Protein AF-A0A2E5WV23-F1 (afdb_monomer_lite)

Secondary structure (DSSP, 8-state):
-HHHHHHHHHHHHHHHGGG--EEEEEE--SEEEEEETTEEEEEEPPHHHHHHT-EEEEEETTEEEEGGGTSEEEEEEEETTEEEEEETTSSEEEEEETTEEEEEEEETTEEEEEEEEEEEE-GGG--

Foldseek 3Di:
DVVVVVVVVVVVVVVVVLFDWAWAWKWQFQKKWKDFPVDIDIDGDDSVRSVLQIFTWTAHNNFIFRVSVPGATWDWDDDPQWIKTARPVRQWIWIDHPQKIWTWGDDPRMIMITIGGIPDHDPVSND

Radius of gyration: 18.73 Å; chains: 1; bounding box: 30×42×68 Å

Structure (mmCIF, N/CA/C/O backbone):
data_AF-A0A2E5WV23-F1
#
_entry.id   AF-A0A2E5WV23-F1
#
loop_
_atom_site.group_PDB
_atom_site.id
_atom_site.type_symbol
_atom_site.label_atom_id
_atom_site.label_alt_id
_atom_site.label_comp_id
_atom_site.label_asym_id
_atom_site.label_entity_id
_atom_site.label_seq_id
_atom_site.pdbx_PDB_ins_code
_atom_site.Cartn_x
_atom_site.Cartn_y
_atom_site.Cartn_z
_atom_site.occupancy
_atom_site.B_iso_or_equiv
_atom_site.auth_seq_id
_atom_site.auth_comp_id
_atom_site.auth_asym_id
_atom_site.auth_atom_id
_atom_site.pdbx_PDB_model_num
ATOM 1 N N . MET A 1 1 ? -12.163 27.366 43.818 1.00 61.84 1 MET A N 1
ATOM 2 C CA . MET A 1 1 ? -11.119 27.665 42.804 1.00 61.84 1 MET A CA 1
ATOM 3 C C . MET A 1 1 ? -10.086 26.551 42.648 1.00 61.84 1 MET A C 1
ATOM 5 O O . MET A 1 1 ? -9.910 26.106 41.526 1.00 61.84 1 MET A O 1
ATOM 9 N N . LYS A 1 2 ? -9.427 26.060 43.714 1.00 57.44 2 LYS A N 1
ATOM 10 C CA . LYS A 1 2 ? -8.445 24.955 43.600 1.00 57.44 2 LYS A CA 1
ATOM 11 C C . LYS A 1 2 ? -9.054 23.637 43.084 1.00 57.44 2 LYS A C 1
ATOM 13 O O . LYS A 1 2 ? -8.454 22.980 42.244 1.00 57.44 2 LYS A O 1
ATOM 18 N N . GLU A 1 3 ? -10.268 23.303 43.515 1.00 57.47 3 GLU A N 1
ATOM 19 C CA . GLU A 1 3 ? -10.972 22.072 43.106 1.00 57.47 3 GLU A CA 1
ATOM 20 C C . GLU A 1 3 ? -11.429 22.104 41.638 1.00 57.47 3 GLU A C 1
ATOM 22 O O . GLU A 1 3 ? -11.349 21.104 40.929 1.00 57.47 3 GLU A O 1
ATOM 27 N N . THR A 1 4 ? -11.818 23.280 41.140 1.00 61.72 4 THR A N 1
ATOM 28 C CA . THR A 1 4 ? -12.207 23.490 39.738 1.00 61.72 4 THR A CA 1
ATOM 29 C C . THR A 1 4 ? -11.016 23.327 38.787 1.00 61.72 4 THR A C 1
ATOM 31 O O . THR A 1 4 ? -11.167 22.779 37.700 1.00 61.72 4 THR A O 1
ATOM 34 N N . ILE A 1 5 ? -9.817 23.750 39.205 1.00 63.97 5 ILE A N 1
ATOM 35 C CA . ILE A 1 5 ? -8.583 23.615 38.414 1.00 63.97 5 ILE A CA 1
ATOM 36 C C . ILE A 1 5 ? -8.159 22.143 38.306 1.00 63.97 5 ILE A C 1
ATOM 38 O O . ILE A 1 5 ? -7.753 21.702 37.231 1.00 63.97 5 ILE A O 1
ATOM 42 N N . LEU A 1 6 ? -8.306 21.365 39.384 1.00 61.31 6 LEU A N 1
ATOM 43 C CA . LEU A 1 6 ? -7.960 19.941 39.389 1.00 61.31 6 LEU A CA 1
ATOM 44 C C . LEU A 1 6 ? -8.868 19.132 38.446 1.00 61.31 6 LEU A C 1
ATOM 46 O O . LEU A 1 6 ? -8.380 18.294 37.690 1.00 61.31 6 LEU A O 1
ATOM 50 N N . LEU A 1 7 ? -10.173 19.429 38.428 1.00 65.88 7 LEU A N 1
ATOM 51 C CA . LEU A 1 7 ? -11.140 18.747 37.560 1.00 65.88 7 LEU A CA 1
ATOM 52 C C . LEU A 1 7 ? -10.869 19.012 36.067 1.00 65.88 7 LEU A C 1
ATOM 54 O O . LEU A 1 7 ? -10.900 18.086 35.258 1.00 65.88 7 LEU A O 1
ATOM 58 N N . VAL A 1 8 ? -10.539 20.255 35.701 1.00 71.50 8 VAL A N 1
ATOM 59 C CA . VAL A 1 8 ? -10.181 20.622 34.317 1.00 71.50 8 VAL A CA 1
ATOM 60 C C . VAL A 1 8 ? -8.917 19.887 33.859 1.00 71.50 8 VAL A C 1
ATOM 62 O O . VAL A 1 8 ? -8.856 19.416 32.723 1.00 71.50 8 VAL A O 1
ATOM 65 N N . PHE A 1 9 ? -7.933 19.722 34.746 1.00 66.50 9 PHE A N 1
ATOM 66 C CA . PHE A 1 9 ? -6.691 19.018 34.426 1.00 66.50 9 PHE A CA 1
ATOM 67 C C . PHE A 1 9 ? -6.915 17.516 34.175 1.00 66.50 9 PHE A C 1
ATOM 69 O O . PHE A 1 9 ? -6.351 16.949 33.239 1.00 66.50 9 PHE A O 1
ATOM 76 N N . VAL A 1 10 ? -7.794 16.877 34.954 1.00 68.62 10 VAL A N 1
ATOM 77 C CA . VAL A 1 10 ? -8.141 15.453 34.790 1.00 68.62 10 VAL A CA 1
ATOM 78 C C . VAL A 1 10 ? -8.920 15.207 33.492 1.00 68.62 10 VAL A C 1
ATOM 80 O O . VAL A 1 10 ? -8.632 14.248 32.777 1.00 68.62 10 VAL A O 1
ATOM 83 N N . VAL A 1 11 ? -9.846 16.100 33.123 1.00 67.75 11 VAL A N 1
ATOM 84 C CA . VAL A 1 11 ? -10.583 16.005 31.849 1.00 67.75 11 VAL A CA 1
ATOM 85 C C . VAL A 1 11 ? -9.659 16.237 30.645 1.00 67.75 11 VAL A C 1
ATOM 87 O O . VAL A 1 11 ? -9.787 15.547 29.632 1.00 67.75 11 VAL A O 1
ATOM 90 N N . ALA A 1 12 ? -8.688 17.150 30.743 1.00 62.56 12 ALA A N 1
ATOM 91 C CA . ALA A 1 12 ? -7.704 17.374 29.682 1.00 62.56 12 ALA A CA 1
ATOM 92 C C . ALA A 1 12 ? -6.799 16.147 29.451 1.00 62.56 12 ALA A C 1
ATOM 94 O O . ALA A 1 12 ? -6.551 15.768 28.305 1.00 62.56 12 ALA A O 1
ATOM 95 N N . LEU A 1 13 ? -6.365 15.476 30.525 1.00 62.75 13 LEU A N 1
ATOM 96 C CA . LEU A 1 13 ? -5.552 14.256 30.446 1.00 62.75 13 LEU A CA 1
ATOM 97 C C . LEU A 1 13 ? -6.340 13.052 29.908 1.00 62.75 13 LEU A C 1
ATOM 99 O O . LEU A 1 13 ? -5.801 12.275 29.119 1.00 62.75 13 LEU A O 1
ATOM 103 N N . ALA A 1 14 ? -7.623 12.924 30.259 1.00 60.78 14 ALA A N 1
ATOM 104 C CA . ALA A 1 14 ? -8.479 11.841 29.769 1.00 60.78 14 ALA A CA 1
ATOM 105 C C . ALA A 1 14 ? -8.743 11.906 28.250 1.00 60.78 14 ALA A C 1
ATOM 107 O O . ALA A 1 14 ? -8.970 10.874 27.624 1.00 60.78 14 ALA A O 1
ATOM 108 N N . ASN A 1 15 ? -8.668 13.094 27.636 1.00 59.91 15 ASN A N 1
ATOM 109 C CA . ASN A 1 15 ? -8.854 13.272 26.190 1.00 59.91 15 ASN A CA 1
ATOM 110 C C . ASN A 1 15 ? -7.569 13.068 25.365 1.00 59.91 15 ASN A C 1
ATOM 112 O O . ASN A 1 15 ? -7.643 12.819 24.159 1.00 59.91 15 ASN A O 1
ATOM 116 N N . ALA A 1 16 ? -6.387 13.157 25.983 1.00 59.59 16 ALA A N 1
ATOM 117 C CA . ALA A 1 16 ? -5.113 13.009 25.276 1.00 59.59 16 ALA A CA 1
ATOM 118 C C . ALA A 1 16 ? -4.836 11.555 24.844 1.00 59.59 16 ALA A C 1
ATOM 120 O O . ALA A 1 16 ? -4.180 11.321 23.830 1.00 59.59 16 ALA A O 1
ATOM 121 N N . SER A 1 17 ? -5.381 10.571 25.567 1.00 55.59 17 SER A N 1
ATOM 122 C CA . SER A 1 17 ? -5.170 9.143 25.289 1.00 55.59 17 SER A CA 1
ATOM 123 C C . SER A 1 17 ? -5.885 8.639 24.028 1.00 55.59 17 SER A C 1
ATOM 125 O O . SER A 1 17 ? -5.510 7.609 23.479 1.00 55.59 17 SER A O 1
ATOM 127 N N . GLN A 1 18 ? -6.872 9.371 23.505 1.00 54.84 18 GLN A N 1
ATOM 128 C CA . GLN A 1 18 ? -7.612 8.980 22.294 1.00 54.84 18 GLN A CA 1
ATOM 129 C C . GLN A 1 18 ? -6.948 9.439 20.981 1.00 54.84 18 GLN A C 1
ATOM 131 O O . GLN A 1 18 ? -7.537 9.319 19.903 1.00 54.84 18 GLN A O 1
ATOM 136 N N . LEU A 1 19 ? -5.736 9.998 21.048 1.00 63.06 19 LEU A N 1
ATOM 137 C CA . LEU A 1 19 ? -4.984 10.500 19.891 1.00 63.06 19 LEU A CA 1
ATOM 138 C C . LEU A 1 19 ? -3.882 9.555 19.398 1.00 63.06 19 LEU A C 1
ATOM 140 O O . LEU A 1 19 ? -3.201 9.886 18.428 1.00 63.06 19 LEU A O 1
ATOM 144 N N . PHE A 1 20 ? -3.711 8.381 20.009 1.00 76.19 20 PHE A N 1
ATOM 145 C CA . PHE A 1 20 ? -2.707 7.430 19.544 1.00 76.19 20 PHE A CA 1
ATOM 146 C C . PHE A 1 20 ? -3.122 6.817 18.205 1.00 76.19 20 PHE A C 1
ATOM 148 O O . PHE A 1 20 ? -4.137 6.131 18.095 1.00 76.19 20 PHE A O 1
ATOM 155 N N . ALA A 1 21 ? -2.325 7.092 17.173 1.00 85.12 21 ALA A N 1
ATOM 156 C CA . ALA A 1 21 ? -2.466 6.460 15.875 1.00 85.12 21 ALA A CA 1
ATOM 157 C C . ALA A 1 21 ? -1.991 5.010 15.968 1.00 85.12 21 ALA A C 1
ATOM 159 O O . ALA A 1 21 ? -0.807 4.751 16.184 1.00 85.12 21 ALA A O 1
ATOM 160 N N . GLU A 1 22 ? -2.911 4.067 15.796 1.00 93.00 22 GLU A N 1
ATOM 161 C CA . GLU A 1 22 ? -2.565 2.655 15.752 1.00 93.00 22 GLU A CA 1
ATOM 162 C C . GLU A 1 22 ? -2.144 2.276 14.332 1.00 93.00 22 GLU A C 1
ATOM 164 O O . GLU A 1 22 ? -2.911 2.469 13.392 1.00 93.00 22 GLU A O 1
ATOM 169 N N . GLU A 1 23 ? -0.957 1.695 14.156 1.00 95.31 23 GLU A N 1
ATOM 170 C CA . GLU A 1 23 ? -0.580 1.063 12.888 1.00 95.31 23 GLU A CA 1
ATOM 171 C C . GLU A 1 23 ? -1.361 -0.241 12.694 1.00 95.31 23 GLU A C 1
ATOM 173 O O . GLU A 1 23 ? -1.280 -1.163 13.508 1.00 95.31 23 GLU A O 1
ATOM 178 N N . VAL A 1 24 ? -2.132 -0.286 11.606 1.00 96.81 24 VAL A N 1
ATOM 179 C CA . VAL A 1 24 ? -3.004 -1.403 11.221 1.00 96.81 24 VAL A CA 1
ATOM 180 C C . VAL A 1 24 ? -2.321 -2.287 10.191 1.00 96.81 24 VAL A C 1
ATOM 182 O O . VAL A 1 24 ? -2.438 -3.505 10.266 1.00 96.81 24 VAL A O 1
ATOM 185 N N . LEU A 1 25 ? -1.606 -1.681 9.242 1.00 97.94 25 LEU A N 1
ATOM 186 C CA . LEU A 1 25 ? -0.825 -2.368 8.219 1.00 97.94 25 LEU A CA 1
ATOM 187 C C . LEU A 1 25 ? 0.512 -1.655 8.058 1.00 97.94 25 LEU A C 1
ATOM 189 O O . LEU A 1 25 ? 0.535 -0.438 7.875 1.00 97.94 25 LEU A O 1
ATOM 193 N N . VAL A 1 26 ? 1.598 -2.426 8.052 1.00 98.06 26 VAL A N 1
ATOM 194 C CA . VAL A 1 26 ? 2.924 -1.971 7.624 1.00 98.06 26 VAL A CA 1
ATOM 195 C C . VAL A 1 26 ? 3.491 -2.997 6.653 1.00 98.06 26 VAL A C 1
ATOM 197 O O . VAL A 1 26 ? 3.547 -4.192 6.952 1.00 98.06 26 VAL A O 1
ATOM 200 N N . CYS A 1 27 ? 3.913 -2.529 5.484 1.00 98.38 27 CYS A N 1
ATOM 201 C CA . CYS A 1 27 ? 4.607 -3.331 4.486 1.00 98.38 27 CYS A CA 1
ATOM 202 C C . CYS A 1 27 ? 5.705 -2.498 3.823 1.00 98.38 27 CYS A C 1
ATOM 204 O O . CYS A 1 27 ? 5.457 -1.383 3.363 1.00 98.38 27 CYS A O 1
ATOM 206 N N . PHE A 1 28 ? 6.902 -3.066 3.724 1.00 98.12 28 PHE A N 1
ATOM 207 C CA . PHE A 1 28 ? 8.017 -2.499 2.970 1.00 98.12 28 PHE A CA 1
ATOM 208 C C . PHE A 1 28 ? 8.125 -3.226 1.623 1.00 98.12 28 PHE A C 1
ATOM 210 O O . PHE A 1 28 ? 8.565 -4.378 1.594 1.00 98.12 28 PHE A O 1
ATOM 217 N N . PRO A 1 29 ? 7.678 -2.617 0.507 1.00 98.25 29 PRO A N 1
ATOM 218 C CA . PRO A 1 29 ? 7.658 -3.303 -0.776 1.00 98.25 29 PRO A CA 1
ATOM 219 C C . PRO A 1 29 ? 9.071 -3.601 -1.273 1.00 98.25 29 PRO A C 1
ATOM 221 O O . PRO A 1 29 ? 9.962 -2.761 -1.168 1.00 98.25 29 PRO A O 1
ATOM 224 N N . ASP A 1 30 ? 9.276 -4.779 -1.847 1.00 98.44 30 ASP A N 1
ATOM 225 C CA . ASP A 1 30 ? 10.538 -5.182 -2.478 1.00 98.44 30 ASP A CA 1
ATOM 226 C C . ASP A 1 30 ? 10.495 -5.042 -4.005 1.00 98.44 30 ASP A C 1
ATOM 228 O O . ASP A 1 30 ? 11.524 -5.130 -4.681 1.00 98.44 30 ASP A O 1
ATOM 232 N N . ARG A 1 31 ? 9.307 -4.780 -4.555 1.00 98.31 31 ARG A N 1
ATOM 233 C CA . ARG A 1 31 ? 9.070 -4.723 -5.990 1.00 98.31 31 ARG A CA 1
ATOM 234 C C . ARG A 1 31 ? 8.039 -3.670 -6.356 1.00 98.31 31 ARG A C 1
ATOM 236 O O . ARG A 1 31 ? 7.057 -3.459 -5.642 1.00 98.31 31 ARG A O 1
ATOM 243 N N . ARG A 1 32 ? 8.235 -3.060 -7.523 1.00 98.50 32 ARG A N 1
ATOM 244 C CA . ARG A 1 32 ? 7.305 -2.117 -8.142 1.00 98.50 32 ARG A CA 1
ATOM 245 C C . ARG A 1 32 ? 7.097 -2.443 -9.614 1.00 98.50 32 ARG A C 1
ATOM 247 O O . ARG A 1 32 ? 8.058 -2.691 -10.333 1.00 98.50 32 ARG A O 1
ATOM 254 N N . VAL A 1 33 ? 5.854 -2.367 -10.064 1.00 98.56 33 VAL A N 1
ATOM 255 C CA . VAL A 1 33 ? 5.461 -2.403 -11.474 1.00 98.56 33 VAL A CA 1
ATOM 256 C C . VAL A 1 33 ? 4.893 -1.039 -11.845 1.00 98.56 33 VAL A C 1
ATOM 258 O O . VAL A 1 33 ? 4.018 -0.519 -11.160 1.00 98.56 33 VAL A O 1
ATOM 261 N N . MET A 1 34 ? 5.406 -0.452 -12.917 1.00 98.06 34 MET A N 1
ATOM 262 C CA . MET A 1 34 ? 4.955 0.816 -13.482 1.00 98.06 34 MET A CA 1
ATOM 263 C C . MET A 1 34 ? 4.271 0.524 -14.807 1.00 98.06 34 MET A C 1
ATOM 265 O O . MET A 1 34 ? 4.918 0.010 -15.715 1.00 98.06 34 MET A O 1
ATOM 269 N N . ALA A 1 35 ? 2.987 0.840 -14.920 1.00 97.81 35 ALA A N 1
ATOM 270 C CA . ALA A 1 35 ? 2.206 0.653 -16.133 1.00 97.81 35 ALA A CA 1
ATOM 271 C C . ALA A 1 35 ? 1.748 2.007 -16.684 1.00 97.81 35 ALA A C 1
ATOM 273 O O . ALA A 1 35 ? 1.162 2.824 -15.977 1.00 97.81 35 ALA A O 1
ATOM 274 N N . SER A 1 36 ? 2.024 2.229 -17.961 1.00 96.50 36 SER A N 1
ATOM 275 C CA . SER A 1 36 ? 1.580 3.368 -18.765 1.00 96.50 36 SER A CA 1
ATOM 276 C C . SER A 1 36 ? 0.981 2.842 -20.071 1.00 96.50 36 SER A C 1
ATOM 278 O O . SER A 1 36 ? 1.099 1.650 -20.351 1.00 96.50 36 SER A O 1
ATOM 280 N N . ALA A 1 37 ? 0.400 3.715 -20.899 1.00 95.06 37 ALA A N 1
ATOM 281 C CA . ALA A 1 37 ? -0.247 3.317 -22.155 1.00 95.06 37 ALA A CA 1
ATOM 282 C C . ALA A 1 37 ? 0.633 2.439 -23.068 1.00 95.06 37 ALA A C 1
ATOM 284 O O . ALA A 1 37 ? 0.137 1.506 -23.687 1.00 95.06 37 ALA A O 1
ATOM 285 N N . ASN A 1 38 ? 1.943 2.705 -23.110 1.00 95.50 38 ASN A N 1
ATOM 286 C CA . ASN A 1 38 ? 2.854 2.079 -24.075 1.00 95.50 38 ASN A CA 1
ATOM 287 C 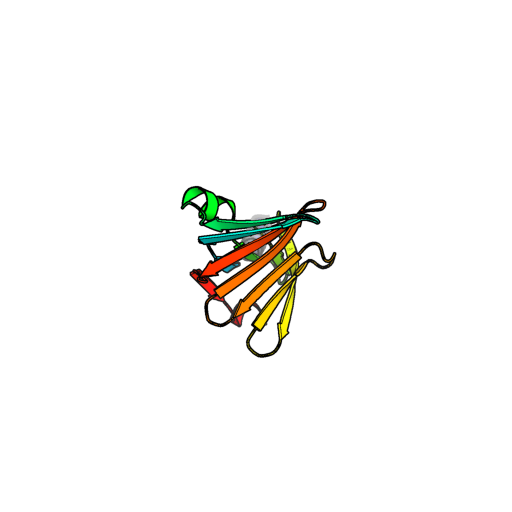C . ASN A 1 38 ? 3.945 1.223 -23.422 1.00 95.50 38 ASN A C 1
ATOM 289 O O . ASN A 1 38 ? 4.810 0.691 -24.116 1.00 95.50 38 ASN A O 1
ATOM 293 N N . LYS A 1 39 ? 3.983 1.149 -22.087 1.00 95.88 39 LYS A N 1
ATOM 294 C CA . LYS A 1 39 ? 5.104 0.525 -21.380 1.00 95.88 39 LYS A CA 1
ATOM 295 C C . LYS A 1 39 ? 4.695 -0.012 -20.022 1.00 95.88 39 LYS A C 1
ATOM 297 O O . LYS A 1 39 ? 4.081 0.706 -19.230 1.00 95.88 39 LYS A O 1
ATOM 302 N N . VAL A 1 40 ? 5.151 -1.228 -19.742 1.00 97.56 40 VAL A N 1
ATOM 303 C CA . VAL A 1 40 ? 5.157 -1.831 -18.410 1.00 97.56 40 VAL A CA 1
ATOM 304 C C . VAL A 1 40 ? 6.607 -2.077 -18.007 1.00 97.56 40 VAL A C 1
ATOM 306 O O . VAL A 1 40 ? 7.379 -2.640 -18.778 1.00 97.56 40 VAL A O 1
ATOM 309 N N . VAL A 1 41 ? 6.994 -1.615 -16.820 1.00 98.00 41 VAL A N 1
ATOM 310 C CA . VAL A 1 41 ? 8.342 -1.801 -16.268 1.00 98.00 41 VAL A CA 1
ATOM 311 C C . VAL A 1 41 ? 8.234 -2.373 -14.871 1.00 98.00 41 VAL A C 1
ATOM 313 O O . VAL A 1 41 ? 7.616 -1.770 -13.998 1.00 98.00 41 VAL A O 1
ATOM 316 N N . GLU A 1 42 ? 8.882 -3.507 -14.654 1.00 98.12 42 GLU A N 1
ATOM 317 C CA . GLU A 1 42 ? 9.072 -4.087 -13.333 1.00 98.12 42 GLU A CA 1
ATOM 318 C C . GLU A 1 42 ? 10.461 -3.725 -12.805 1.00 98.12 42 GLU A C 1
ATOM 320 O O . GLU A 1 42 ? 11.450 -3.760 -13.535 1.00 98.12 42 GLU A O 1
ATOM 325 N N . GLN A 1 43 ? 10.532 -3.353 -11.531 1.00 98.12 43 GLN A N 1
ATOM 326 C CA . GLN A 1 43 ? 11.763 -2.961 -10.863 1.00 98.12 43 GLN A CA 1
ATOM 327 C C . GLN A 1 43 ? 11.801 -3.572 -9.462 1.00 98.12 43 GLN A C 1
ATOM 329 O O . GLN A 1 43 ? 10.853 -3.433 -8.682 1.00 98.12 43 GLN A O 1
ATOM 334 N N . LYS A 1 44 ? 12.929 -4.201 -9.120 1.00 98.38 44 LYS A N 1
ATOM 335 C CA . LYS A 1 44 ? 13.260 -4.549 -7.737 1.00 98.38 44 LYS A CA 1
ATOM 336 C C . LYS A 1 44 ? 13.682 -3.285 -6.991 1.00 98.38 44 LYS A C 1
ATOM 338 O O . LYS A 1 44 ? 14.526 -2.539 -7.480 1.00 98.38 44 LYS A O 1
ATOM 343 N N . LEU A 1 45 ? 13.094 -3.051 -5.826 1.00 98.25 45 LEU A N 1
ATOM 344 C CA . LEU A 1 45 ? 13.384 -1.877 -5.016 1.00 98.25 45 LEU A CA 1
ATOM 345 C C . LEU A 1 45 ? 14.617 -2.119 -4.146 1.00 98.25 45 LEU A C 1
ATOM 347 O O . LEU A 1 45 ? 14.805 -3.193 -3.569 1.00 98.25 45 LEU A O 1
ATOM 351 N N . THR A 1 46 ? 15.451 -1.093 -4.031 1.00 98.38 46 THR A N 1
ATOM 352 C CA . THR A 1 46 ? 16.495 -1.025 -3.005 1.00 98.38 46 THR A CA 1
ATOM 353 C C . THR A 1 46 ? 15.878 -0.884 -1.610 1.00 98.38 46 THR A C 1
ATOM 355 O O . THR A 1 46 ? 14.701 -0.554 -1.460 1.00 98.38 46 THR A O 1
ATOM 358 N N . ALA A 1 47 ? 16.670 -1.089 -0.554 1.00 97.38 47 ALA A N 1
ATOM 359 C CA . ALA A 1 47 ? 16.193 -0.903 0.820 1.00 97.38 47 ALA A CA 1
ATOM 360 C C . ALA A 1 47 ? 15.723 0.540 1.096 1.00 97.38 47 ALA A C 1
ATOM 362 O O . ALA A 1 47 ? 14.761 0.750 1.835 1.00 97.38 47 ALA A O 1
ATOM 363 N N . GLU A 1 48 ? 16.378 1.536 0.496 1.00 97.94 48 GLU A N 1
ATOM 364 C CA . GLU A 1 48 ? 15.982 2.940 0.614 1.00 97.94 48 GLU A CA 1
ATOM 365 C C . GLU A 1 48 ? 14.659 3.210 -0.111 1.00 97.94 48 GLU A C 1
ATOM 367 O O . GLU A 1 48 ? 13.731 3.773 0.474 1.00 97.94 48 GLU A O 1
ATOM 372 N N . GLU A 1 49 ? 14.525 2.743 -1.356 1.00 98.00 49 GLU A N 1
ATOM 373 C CA . GLU A 1 49 ? 13.275 2.870 -2.107 1.00 98.00 49 GLU A CA 1
ATOM 374 C C . GLU A 1 49 ? 12.123 2.127 -1.424 1.00 98.00 49 GLU A C 1
ATOM 376 O O . GLU A 1 49 ? 11.006 2.639 -1.387 1.00 98.00 49 GLU A O 1
ATOM 381 N N . SER A 1 50 ? 12.390 0.954 -0.853 1.00 98.00 50 SER A N 1
ATOM 382 C CA . SER A 1 50 ? 11.422 0.168 -0.089 1.00 98.00 50 SER A CA 1
ATOM 383 C C . SER A 1 50 ? 10.875 0.961 1.100 1.00 98.00 50 SER A C 1
ATOM 385 O O . SER A 1 50 ? 9.662 1.092 1.259 1.00 98.00 50 SER A O 1
ATOM 387 N N . LYS A 1 51 ? 11.757 1.595 1.886 1.00 97.38 51 LYS A N 1
ATOM 388 C CA . LYS A 1 51 ? 11.361 2.474 2.999 1.00 97.38 51 LYS A CA 1
ATOM 389 C C . LYS A 1 51 ? 10.580 3.695 2.518 1.00 97.38 51 LYS A C 1
ATOM 391 O O . LYS A 1 51 ? 9.543 4.019 3.089 1.00 97.38 51 LYS A O 1
ATOM 396 N N . LYS A 1 52 ? 11.044 4.350 1.449 1.00 97.19 52 LYS A N 1
ATOM 397 C CA . LYS A 1 52 ? 10.387 5.533 0.868 1.00 97.19 52 LYS A CA 1
ATOM 398 C C . LYS A 1 52 ? 8.983 5.226 0.340 1.00 97.19 52 LYS A C 1
ATOM 400 O O . LYS A 1 52 ? 8.113 6.091 0.371 1.00 97.19 52 LYS A O 1
ATOM 405 N N . ASN A 1 53 ? 8.762 4.007 -0.146 1.00 97.62 53 ASN A N 1
ATOM 406 C CA . ASN A 1 53 ? 7.488 3.560 -0.699 1.00 97.62 53 ASN A CA 1
ATOM 407 C C . ASN A 1 53 ? 6.730 2.617 0.247 1.00 97.62 53 ASN A C 1
ATOM 409 O O . ASN A 1 53 ? 5.905 1.837 -0.217 1.00 97.62 53 ASN A O 1
ATOM 413 N N . ALA A 1 54 ? 6.990 2.678 1.557 1.00 98.00 54 ALA A N 1
ATOM 414 C CA . ALA A 1 54 ? 6.285 1.853 2.530 1.00 98.00 54 ALA A CA 1
ATOM 415 C C . ALA A 1 54 ? 4.759 2.015 2.412 1.00 98.00 54 ALA A C 1
ATOM 417 O O . ALA A 1 54 ? 4.241 3.112 2.196 1.00 98.00 54 ALA A O 1
ATOM 418 N N . ILE A 1 55 ? 4.031 0.919 2.591 1.00 98.12 55 ILE A N 1
ATOM 419 C CA . ILE A 1 55 ? 2.570 0.886 2.619 1.00 98.12 55 ILE A CA 1
ATOM 420 C C . ILE A 1 55 ? 2.170 0.891 4.090 1.00 98.12 55 ILE A C 1
ATOM 422 O O . ILE A 1 55 ? 2.391 -0.096 4.794 1.00 98.12 55 ILE A O 1
ATOM 426 N N . ILE A 1 56 ? 1.630 2.016 4.563 1.00 97.88 56 ILE A N 1
ATOM 427 C CA . ILE A 1 56 ? 1.296 2.201 5.977 1.00 97.88 56 ILE A CA 1
ATOM 428 C C . ILE A 1 56 ? -0.158 2.640 6.097 1.00 97.88 56 ILE A C 1
ATOM 430 O O . ILE A 1 56 ? -0.522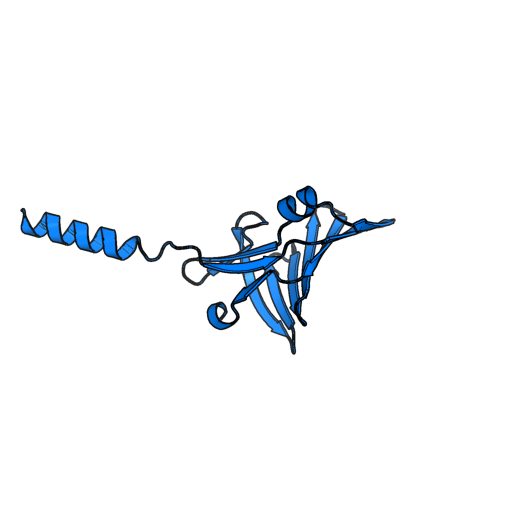 3.720 5.618 1.00 97.88 56 ILE A O 1
ATOM 434 N N . LEU A 1 57 ? -0.967 1.819 6.769 1.00 97.62 57 LEU A N 1
ATOM 435 C CA . LEU A 1 57 ? -2.323 2.169 7.184 1.00 97.62 57 LEU A CA 1
ATOM 436 C C . LEU A 1 57 ? -2.374 2.322 8.699 1.00 97.62 57 LEU A C 1
ATOM 438 O O . LEU A 1 57 ? -1.823 1.503 9.436 1.00 97.62 57 LEU A O 1
ATOM 442 N N . THR A 1 58 ? -3.083 3.345 9.157 1.00 96.38 58 THR A N 1
ATOM 443 C CA . THR A 1 58 ? -3.293 3.629 10.578 1.00 96.38 58 THR A CA 1
ATOM 444 C C . THR A 1 58 ? -4.770 3.801 10.894 1.00 96.38 58 THR A C 1
ATOM 446 O O . THR A 1 58 ? -5.493 4.354 10.070 1.00 96.38 58 THR A O 1
ATOM 449 N N . LYS A 1 59 ? -5.212 3.411 12.092 1.00 94.69 59 LYS A N 1
ATOM 450 C CA . LYS A 1 59 ? -6.534 3.759 12.628 1.00 94.69 59 LYS A CA 1
ATOM 451 C C . LYS A 1 59 ? -6.378 4.915 13.612 1.00 94.69 59 LYS A C 1
ATOM 453 O O . LYS A 1 59 ? -5.597 4.831 14.557 1.00 94.69 59 LYS A O 1
ATOM 458 N N . ILE A 1 60 ? -7.107 6.003 13.375 1.00 92.31 60 ILE A N 1
ATOM 459 C CA . ILE A 1 60 ? -7.159 7.171 14.263 1.00 92.31 60 ILE A CA 1
ATOM 460 C C . ILE A 1 60 ? -8.628 7.493 14.512 1.00 92.31 60 ILE A C 1
ATOM 462 O O . ILE A 1 60 ? -9.358 7.795 13.571 1.00 92.31 60 ILE A O 1
ATOM 466 N N . ARG A 1 61 ? -9.073 7.421 15.774 1.00 88.62 61 ARG A N 1
ATOM 467 C CA . ARG A 1 61 ? -10.467 7.714 16.175 1.00 88.62 61 ARG A CA 1
ATOM 468 C C . ARG A 1 61 ? -11.509 6.978 15.314 1.00 88.62 61 ARG A C 1
ATOM 470 O O . ARG A 1 61 ? -12.455 7.577 14.813 1.00 88.62 61 ARG A O 1
ATOM 477 N N . GLY A 1 62 ? -11.287 5.684 15.081 1.00 88.81 62 GLY A N 1
ATOM 478 C CA . GLY A 1 62 ? -12.177 4.837 14.278 1.00 88.81 62 GLY A CA 1
ATOM 479 C C . GLY A 1 62 ? -12.004 4.956 12.759 1.00 88.81 62 GLY A C 1
ATOM 480 O O . GLY A 1 62 ? -12.498 4.099 12.036 1.00 88.81 62 GLY A O 1
ATOM 481 N N . LYS A 1 63 ? -11.259 5.950 12.262 1.00 92.69 63 LYS A N 1
ATOM 482 C CA . LYS A 1 63 ? -11.017 6.138 10.828 1.00 92.69 63 LYS A CA 1
ATOM 483 C C . LYS A 1 63 ? -9.755 5.427 10.373 1.00 92.69 63 LYS A C 1
ATOM 485 O O . LYS A 1 63 ? -8.701 5.600 10.985 1.00 92.69 63 LYS A O 1
ATOM 490 N N . LEU A 1 64 ? -9.847 4.686 9.272 1.00 95.56 64 LEU A N 1
ATOM 491 C CA . LEU A 1 64 ? -8.692 4.093 8.605 1.00 95.56 64 LEU A CA 1
ATOM 492 C C . LEU A 1 64 ? -8.075 5.101 7.637 1.00 95.56 64 LEU A C 1
ATOM 494 O O . LEU A 1 64 ? -8.743 5.616 6.742 1.00 95.56 64 LEU A O 1
ATOM 498 N N . LEU A 1 65 ? -6.789 5.373 7.825 1.00 96.00 65 LEU A N 1
ATOM 499 C CA . LEU A 1 65 ? -6.030 6.368 7.083 1.00 96.00 65 LEU A CA 1
ATOM 500 C C . LEU A 1 65 ? -4.814 5.735 6.416 1.00 96.00 65 LEU A C 1
ATOM 502 O O . LEU A 1 65 ? -4.043 5.006 7.040 1.00 96.00 65 LEU A O 1
ATOM 506 N N . TRP A 1 66 ? -4.598 6.095 5.159 1.00 96.75 66 TRP A N 1
ATOM 507 C CA . TRP A 1 66 ? -3.430 5.750 4.375 1.00 96.75 66 TRP A CA 1
ATOM 508 C C . TRP A 1 66 ? -2.298 6.729 4.645 1.00 96.75 66 TRP A C 1
ATOM 510 O O . TRP A 1 66 ? -2.076 7.702 3.919 1.00 96.75 66 TRP A O 1
ATOM 520 N N . LYS A 1 67 ? -1.579 6.478 5.739 1.00 95.94 67 LYS A N 1
ATOM 521 C CA . LYS A 1 67 ? -0.518 7.351 6.242 1.00 95.94 67 LYS A CA 1
ATOM 522 C C . LYS A 1 67 ? 0.565 7.602 5.198 1.00 95.94 67 LYS A C 1
ATOM 524 O O . LYS A 1 67 ? 0.925 8.753 4.960 1.00 95.94 67 LYS A O 1
ATOM 529 N N . SER A 1 68 ? 1.019 6.561 4.498 1.00 95.50 68 SER A N 1
ATOM 530 C CA . SER A 1 68 ? 2.057 6.701 3.465 1.00 95.50 68 SER A CA 1
ATOM 531 C C . SER A 1 68 ? 1.601 7.409 2.180 1.00 95.50 68 SER A C 1
ATOM 533 O O . SER A 1 68 ? 2.421 7.691 1.302 1.00 95.50 68 SER A O 1
ATOM 535 N N . ARG A 1 69 ? 0.310 7.741 2.066 1.00 94.62 69 ARG A N 1
ATOM 536 C CA . ARG A 1 69 ? -0.270 8.521 0.962 1.00 94.62 69 ARG A CA 1
ATOM 537 C C . ARG A 1 69 ? -0.869 9.843 1.436 1.00 94.62 69 ARG A C 1
ATOM 539 O O . ARG A 1 69 ? -1.774 10.379 0.812 1.00 94.62 69 ARG A O 1
ATOM 546 N N . GLY A 1 70 ? -0.351 10.399 2.532 1.00 94.25 70 GLY A N 1
ATOM 547 C CA . GLY A 1 70 ? -0.789 11.701 3.039 1.00 94.25 70 GLY A CA 1
ATOM 548 C C . GLY A 1 70 ? -2.085 11.630 3.846 1.00 94.25 70 GLY A C 1
ATOM 549 O O . GLY A 1 70 ? -2.905 12.540 3.768 1.00 94.25 70 GLY A O 1
ATOM 550 N N . ASN A 1 71 ? -2.264 10.553 4.617 1.00 94.75 71 ASN A N 1
ATOM 551 C CA . ASN A 1 71 ? -3.403 10.335 5.516 1.00 94.75 71 ASN A 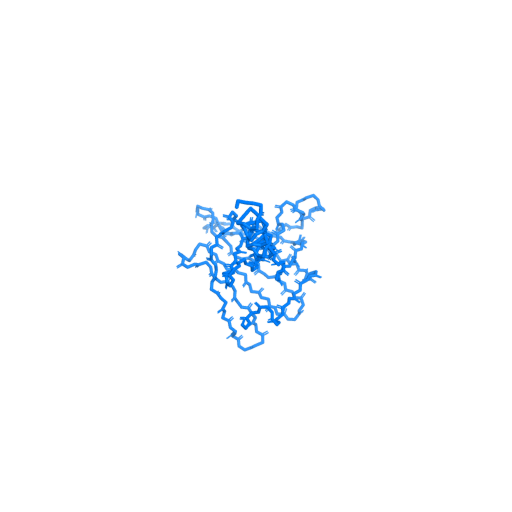CA 1
ATOM 552 C C . ASN A 1 71 ? -4.769 10.325 4.807 1.00 94.75 71 ASN A C 1
ATOM 554 O O . ASN A 1 71 ? -5.758 10.815 5.350 1.00 94.75 71 ASN A O 1
ATOM 558 N N . LYS A 1 72 ? -4.840 9.766 3.594 1.00 94.25 72 LYS A N 1
ATOM 559 C CA . LYS A 1 72 ? -6.112 9.620 2.869 1.00 94.25 72 LYS A CA 1
ATOM 560 C C . LYS A 1 72 ? -7.021 8.630 3.579 1.00 94.25 72 LYS A C 1
ATOM 562 O O . LYS A 1 72 ? -6.573 7.554 3.957 1.00 94.25 72 LYS A O 1
ATOM 567 N N . GLU A 1 73 ? -8.289 8.975 3.758 1.00 95.25 73 GLU A N 1
ATOM 568 C CA . GLU A 1 73 ? -9.256 8.060 4.365 1.00 95.25 73 GLU A CA 1
ATOM 569 C C . GLU A 1 73 ? -9.572 6.907 3.401 1.00 95.25 73 GLU A C 1
ATOM 571 O O . GLU A 1 73 ? -9.846 7.123 2.215 1.00 95.25 73 GLU A O 1
ATOM 576 N N . VAL A 1 74 ? -9.523 5.678 3.913 1.00 96.50 74 VAL A N 1
ATOM 577 C CA . VAL A 1 74 ? -9.772 4.456 3.141 1.00 96.50 74 VAL A CA 1
ATOM 578 C C . VAL A 1 74 ? -10.936 3.675 3.728 1.00 96.50 74 VAL A C 1
ATOM 580 O O . VAL A 1 74 ? -11.153 3.653 4.939 1.00 96.50 74 VAL A O 1
ATOM 583 N N . LYS A 1 75 ? -11.670 2.988 2.857 1.00 95.56 75 L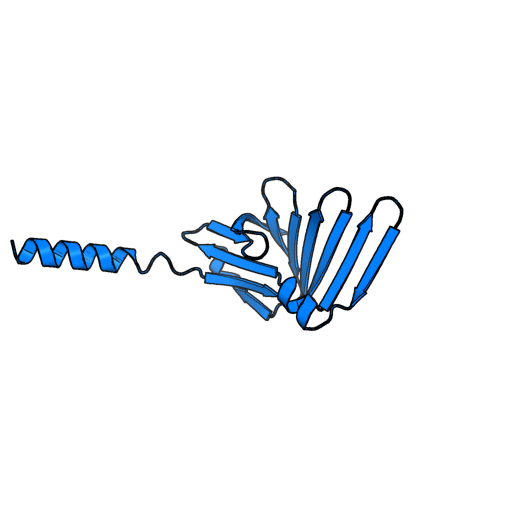YS A N 1
ATOM 584 C CA . LYS A 1 75 ? -12.701 2.031 3.254 1.00 95.56 75 LYS A CA 1
ATOM 585 C C . LYS A 1 75 ? -12.111 0.634 3.271 1.00 95.56 75 LYS A C 1
ATOM 587 O O . LYS A 1 75 ? -11.474 0.222 2.302 1.00 95.56 75 LYS A O 1
ATOM 592 N N . TYR A 1 76 ? -12.348 -0.084 4.359 1.00 95.75 76 TYR A N 1
ATOM 593 C CA . TYR A 1 76 ? -12.022 -1.497 4.459 1.00 95.75 76 TYR A CA 1
ATOM 594 C C . TYR A 1 76 ? -13.175 -2.350 3.925 1.00 95.75 76 TYR A C 1
ATOM 596 O O . TYR A 1 76 ? -14.336 -2.123 4.260 1.00 95.75 76 TYR A O 1
ATOM 604 N N . VAL A 1 77 ? -12.840 -3.339 3.100 1.00 94.44 77 VAL A N 1
ATOM 605 C CA . VAL A 1 77 ? -13.753 -4.364 2.600 1.00 94.44 77 VAL A CA 1
ATOM 606 C C . VAL A 1 77 ? -13.044 -5.712 2.648 1.00 94.44 77 VAL A C 1
ATOM 608 O O . VAL A 1 77 ? -11.934 -5.870 2.133 1.00 94.44 77 VAL A O 1
ATOM 611 N N . LYS A 1 78 ? -13.702 -6.716 3.229 1.00 94.81 78 LYS A N 1
ATOM 612 C CA . LYS A 1 78 ? -13.265 -8.111 3.140 1.00 94.81 78 LYS A CA 1
ATOM 613 C C . LYS A 1 78 ? -13.855 -8.748 1.882 1.00 94.81 78 LYS A C 1
ATOM 615 O O . LYS A 1 78 ? -15.066 -8.744 1.699 1.00 94.81 78 LYS A O 1
ATOM 620 N N . SER A 1 79 ? -13.004 -9.312 1.029 1.00 92.12 79 SER A N 1
ATOM 621 C CA . SER A 1 79 ? -13.398 -9.980 -0.217 1.00 92.12 79 SER A CA 1
ATOM 622 C C . SER A 1 79 ? -12.790 -11.379 -0.264 1.00 92.12 79 SER A C 1
ATOM 624 O O . SER A 1 79 ? -11.655 -11.566 -0.711 1.00 92.12 79 SER A O 1
ATOM 626 N N . GLY A 1 80 ? -13.537 -12.374 0.217 1.00 92.44 80 GLY A N 1
ATOM 627 C CA . GLY A 1 80 ? -13.036 -13.739 0.383 1.00 92.44 80 GLY A CA 1
ATOM 628 C C . GLY A 1 80 ? -11.866 -13.784 1.370 1.00 92.44 80 GLY A C 1
ATOM 629 O O . GLY A 1 80 ? -11.997 -13.358 2.518 1.00 92.44 80 GLY A O 1
ATOM 630 N N . VAL A 1 81 ? -10.713 -14.277 0.909 1.00 90.81 81 VAL A N 1
ATOM 631 C CA . VAL A 1 81 ? -9.466 -14.344 1.699 1.00 90.81 81 VAL A CA 1
ATOM 632 C C . VAL A 1 81 ? -8.687 -13.026 1.731 1.00 90.81 81 VAL A C 1
ATOM 634 O O . VAL A 1 81 ? -7.661 -12.935 2.402 1.00 90.81 81 VAL A O 1
ATOM 637 N N . PHE A 1 82 ? -9.147 -12.009 0.999 1.00 95.06 82 PHE A N 1
ATOM 638 C CA . PHE A 1 82 ? -8.443 -10.740 0.871 1.00 95.06 82 PHE A CA 1
ATOM 639 C C . PHE A 1 82 ? -9.040 -9.659 1.767 1.00 95.06 82 PHE A C 1
ATOM 641 O O . PHE A 1 82 ? -10.259 -9.505 1.864 1.00 95.06 82 PHE A O 1
ATOM 648 N N . MET A 1 83 ? -8.158 -8.853 2.351 1.00 97.12 83 MET A N 1
ATOM 649 C CA . MET A 1 83 ? -8.486 -7.565 2.959 1.00 97.12 83 MET A CA 1
ATOM 650 C C . MET A 1 83 ? -8.176 -6.467 1.944 1.00 97.12 83 MET A C 1
ATOM 652 O O . MET A 1 83 ? -7.060 -6.407 1.429 1.00 97.12 83 MET A O 1
ATOM 656 N N . VAL A 1 84 ? -9.151 -5.617 1.629 1.00 97.50 84 VAL A N 1
ATOM 657 C CA . VAL A 1 84 ? -9.002 -4.520 0.666 1.00 97.50 84 VAL A CA 1
ATOM 658 C C . VAL A 1 84 ? -9.246 -3.193 1.369 1.00 97.50 84 VAL A C 1
ATOM 660 O O . VAL A 1 84 ? -10.236 -3.034 2.074 1.00 97.50 84 VAL A O 1
ATOM 663 N N . PHE A 1 85 ? -8.350 -2.238 1.154 1.00 97.44 85 PHE A N 1
ATOM 664 C CA . PHE A 1 85 ? -8.410 -0.878 1.672 1.00 97.44 85 PHE A CA 1
ATOM 665 C C . PHE A 1 85 ? -8.406 0.078 0.488 1.00 97.44 85 PHE A C 1
ATOM 667 O O . PHE A 1 85 ? -7.369 0.254 -0.144 1.00 97.44 85 PHE A O 1
ATOM 674 N N . ALA A 1 86 ? -9.551 0.653 0.142 1.00 97.12 86 ALA A N 1
ATOM 675 C CA . ALA A 1 86 ? -9.689 1.483 -1.052 1.00 97.12 86 ALA A CA 1
ATOM 676 C C . ALA A 1 86 ? -9.880 2.956 -0.685 1.00 97.12 86 ALA A C 1
ATOM 678 O O . ALA A 1 86 ? -10.683 3.281 0.194 1.00 97.12 86 ALA A O 1
ATOM 679 N N . GLU A 1 87 ? -9.167 3.849 -1.370 1.00 94.94 87 GLU A N 1
ATOM 680 C CA . GLU A 1 87 ? -9.425 5.285 -1.272 1.00 94.94 87 GLU A CA 1
ATOM 681 C C . GLU A 1 87 ? -10.790 5.605 -1.898 1.00 94.94 87 GLU A C 1
ATOM 683 O O . GLU A 1 87 ? -11.144 5.092 -2.961 1.00 94.94 87 GLU A O 1
ATOM 688 N N . SER A 1 88 ? -11.578 6.463 -1.247 1.00 84.94 88 SER A N 1
ATOM 689 C CA . SER A 1 88 ? -12.975 6.708 -1.652 1.00 84.94 88 SER A CA 1
ATOM 690 C C . SER A 1 88 ? -13.134 7.381 -3.024 1.00 84.94 88 SER A C 1
ATOM 692 O O . SER A 1 88 ? -14.213 7.318 -3.604 1.00 84.94 88 SER A O 1
ATOM 694 N N . ASN A 1 89 ? -12.088 8.023 -3.545 1.00 86.56 89 ASN A N 1
ATOM 695 C CA . ASN A 1 89 ? -12.071 8.690 -4.854 1.00 86.56 89 ASN A CA 1
ATOM 696 C C . ASN A 1 89 ? -11.545 7.793 -5.994 1.00 86.56 89 ASN A C 1
ATOM 698 O O . ASN A 1 89 ? -11.420 8.267 -7.119 1.00 86.56 89 ASN A O 1
ATOM 702 N N . GLY A 1 90 ? -11.192 6.534 -5.710 1.00 82.25 90 GLY A N 1
ATOM 703 C CA . GLY A 1 90 ? -10.653 5.605 -6.706 1.00 82.25 90 GLY A CA 1
ATOM 704 C C . GLY A 1 90 ? -9.192 5.844 -7.106 1.00 82.25 90 GLY A C 1
ATOM 705 O O . GLY A 1 90 ? -8.722 5.200 -8.039 1.00 82.25 90 GLY A O 1
ATOM 706 N N . ALA A 1 91 ? -8.448 6.719 -6.420 1.00 89.06 91 ALA A N 1
ATOM 707 C CA . ALA A 1 91 ? -7.044 6.990 -6.751 1.00 89.06 91 ALA A CA 1
ATOM 708 C C . ALA A 1 91 ? -6.099 5.811 -6.438 1.00 89.06 91 ALA A C 1
ATOM 710 O O . ALA A 1 91 ? -4.981 5.748 -6.958 1.00 89.06 91 ALA A O 1
ATOM 711 N N . GLY A 1 92 ? -6.552 4.848 -5.633 1.00 96.19 92 GLY A N 1
ATOM 712 C CA . GLY A 1 92 ? -5.818 3.620 -5.381 1.00 96.19 92 GLY A CA 1
ATOM 713 C C . GLY A 1 92 ? -6.446 2.726 -4.321 1.00 96.19 92 GLY A C 1
ATOM 714 O O . GLY A 1 92 ? -7.458 3.056 -3.696 1.00 96.19 92 GLY A O 1
ATOM 715 N N . TYR A 1 93 ? -5.819 1.574 -4.112 1.00 97.75 93 TYR A N 1
ATOM 716 C CA . TYR A 1 93 ? -6.176 0.634 -3.059 1.00 97.75 93 TYR A CA 1
ATOM 717 C C . TYR A 1 93 ? -4.970 -0.180 -2.585 1.00 97.75 93 TYR A C 1
ATOM 719 O O . TYR A 1 93 ? -3.983 -0.351 -3.300 1.00 97.75 93 TYR A O 1
ATOM 727 N N . VAL A 1 94 ? -5.086 -0.744 -1.387 1.00 98.38 94 VAL A N 1
ATOM 728 C CA . VAL A 1 94 ? -4.204 -1.788 -0.866 1.00 98.38 94 VAL A CA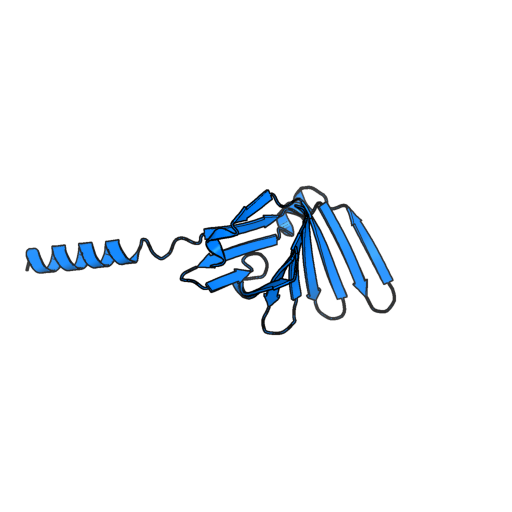 1
ATOM 729 C C . VAL A 1 94 ? -4.992 -3.082 -0.755 1.00 98.38 94 VAL A C 1
ATOM 731 O O . VAL A 1 94 ? -6.071 -3.107 -0.172 1.00 98.38 94 VAL A O 1
ATOM 734 N N . LYS A 1 95 ? -4.458 -4.174 -1.288 1.00 98.12 95 LYS A N 1
ATOM 735 C CA . LYS A 1 95 ? -4.990 -5.526 -1.128 1.00 98.12 95 LYS A CA 1
ATOM 736 C C . LYS A 1 95 ? -3.987 -6.364 -0.350 1.00 98.12 95 LYS A C 1
ATOM 738 O O . LYS A 1 95 ? -2.808 -6.385 -0.686 1.00 98.12 95 LYS A O 1
ATOM 743 N N . VAL A 1 96 ? -4.456 -7.069 0.670 1.00 98.12 96 VAL A N 1
ATOM 744 C CA . VAL A 1 96 ? -3.643 -7.945 1.513 1.00 98.12 96 VAL A CA 1
ATOM 745 C C . VAL A 1 96 ? -4.222 -9.352 1.487 1.00 98.12 96 VAL A C 1
ATOM 747 O O . VAL A 1 96 ? -5.425 -9.534 1.671 1.00 98.12 96 VAL A O 1
ATOM 750 N N . GLY A 1 97 ? -3.371 -10.350 1.270 1.00 96.00 97 GLY A N 1
ATOM 751 C CA . GLY A 1 97 ? -3.737 -11.764 1.313 1.00 96.00 97 GLY A CA 1
ATOM 752 C C . GLY A 1 97 ? -2.498 -12.651 1.308 1.00 96.00 97 GLY A C 1
ATOM 753 O O . GLY A 1 97 ? -1.467 -12.269 0.761 1.00 96.00 97 GLY A O 1
ATOM 754 N N . ASN A 1 98 ? -2.583 -13.823 1.942 1.00 94.06 98 ASN A N 1
ATOM 755 C CA . ASN A 1 98 ? -1.486 -14.801 2.014 1.00 94.06 98 ASN A CA 1
ATOM 756 C C . ASN A 1 98 ? -0.135 -14.198 2.467 1.00 94.06 98 ASN A C 1
ATOM 758 O O . ASN A 1 98 ? 0.917 -14.546 1.939 1.00 94.06 98 ASN A O 1
ATOM 762 N N . GLY A 1 99 ? -0.159 -13.253 3.416 1.00 95.75 99 GLY A N 1
ATOM 763 C CA . GLY A 1 99 ? 1.049 -12.594 3.934 1.00 95.75 99 GLY A CA 1
ATOM 764 C C . GLY A 1 99 ? 1.706 -11.586 2.981 1.00 95.75 99 GLY A C 1
ATOM 765 O O . GLY A 1 99 ? 2.803 -11.107 3.267 1.00 95.75 99 GLY A O 1
ATOM 766 N N . VAL A 1 100 ? 1.053 -11.238 1.871 1.00 97.50 100 VAL A N 1
ATOM 767 C CA . VAL A 1 100 ? 1.535 -10.269 0.879 1.00 97.50 100 VAL A CA 1
ATOM 768 C C . VAL A 1 100 ? 0.590 -9.075 0.825 1.00 97.50 100 VAL A C 1
ATOM 770 O O . VAL A 1 100 ? -0.631 -9.237 0.850 1.00 97.50 100 VAL A O 1
ATOM 773 N N . ALA A 1 101 ? 1.160 -7.876 0.734 1.00 98.31 101 ALA A N 1
ATOM 774 C CA . ALA A 1 101 ? 0.439 -6.658 0.408 1.00 98.31 101 ALA A CA 1
ATOM 775 C C . ALA A 1 101 ? 0.755 -6.229 -1.030 1.00 98.31 101 ALA A C 1
ATOM 777 O O . ALA A 1 101 ? 1.897 -6.292 -1.489 1.00 98.31 101 ALA A O 1
ATOM 778 N N . MET A 1 102 ? -0.283 -5.775 -1.720 1.00 98.44 102 MET A N 1
ATOM 779 C CA . MET A 1 102 ? -0.230 -5.128 -3.020 1.00 98.44 102 MET A CA 1
ATOM 780 C C . MET A 1 102 ? -0.867 -3.750 -2.875 1.00 98.44 102 MET A C 1
ATOM 782 O O . MET A 1 102 ? -2.058 -3.653 -2.592 1.00 98.44 102 MET A O 1
ATOM 786 N N . GLU A 1 103 ? -0.104 -2.690 -3.092 1.00 98.50 103 GLU A N 1
ATOM 787 C CA . GLU A 1 103 ? -0.646 -1.343 -3.267 1.00 98.50 103 GLU A CA 1
ATOM 788 C C . GLU A 1 103 ? -0.750 -1.042 -4.759 1.00 98.50 103 GLU A C 1
ATOM 790 O O . GLU A 1 103 ? 0.191 -1.292 -5.505 1.00 98.50 103 GLU A O 1
ATOM 795 N N . HIS A 1 104 ? -1.876 -0.484 -5.183 1.00 98.12 104 HIS A N 1
ATOM 796 C CA . HIS A 1 104 ? -2.130 -0.036 -6.544 1.00 98.12 104 HIS A CA 1
ATOM 797 C C . HIS A 1 104 ? -2.552 1.428 -6.502 1.00 98.12 104 HIS A C 1
ATOM 799 O O . HIS A 1 104 ? -3.557 1.747 -5.870 1.00 98.12 104 HIS A O 1
ATOM 805 N N . VAL A 1 105 ? -1.789 2.317 -7.137 1.00 97.06 105 VAL A N 1
ATOM 806 C CA . VAL A 1 105 ? -2.041 3.765 -7.118 1.00 97.06 105 VAL A CA 1
ATOM 807 C C . VAL A 1 105 ? -1.892 4.375 -8.505 1.00 97.06 105 VAL A C 1
ATOM 809 O O . VAL A 1 105 ? -1.004 3.998 -9.275 1.00 97.06 105 VAL A O 1
ATOM 812 N N . HIS A 1 106 ? -2.737 5.356 -8.807 1.00 94.50 106 HIS A N 1
ATOM 813 C CA . HIS A 1 106 ? -2.676 6.134 -10.039 1.00 94.50 106 HIS A CA 1
ATOM 814 C C . HIS A 1 106 ? -2.020 7.492 -9.770 1.00 94.50 106 HIS A C 1
ATOM 816 O O . HIS A 1 106 ? -2.463 8.254 -8.912 1.00 94.50 106 HIS A O 1
ATOM 822 N N . ILE A 1 107 ? -0.956 7.805 -10.512 1.00 91.31 107 ILE A N 1
ATOM 823 C CA . ILE A 1 107 ? -0.258 9.092 -10.454 1.00 91.31 107 ILE A CA 1
ATOM 824 C C . ILE A 1 107 ? -0.182 9.641 -11.879 1.00 91.31 107 ILE A C 1
ATOM 826 O O . ILE A 1 107 ? 0.626 9.201 -12.702 1.00 91.31 107 ILE A O 1
ATOM 830 N N . GLY A 1 108 ? -1.063 10.594 -12.188 1.00 92.44 108 GLY A N 1
ATOM 831 C CA . GLY A 1 108 ? -1.258 11.064 -13.558 1.00 92.44 108 GLY A CA 1
ATOM 832 C C . GLY A 1 108 ? -1.724 9.922 -14.466 1.00 92.44 108 GLY A C 1
ATOM 833 O O . GLY A 1 108 ? -2.672 9.217 -14.140 1.00 92.44 108 GLY A O 1
ATOM 834 N N . MET A 1 109 ? -1.037 9.718 -15.593 1.00 94.06 109 MET A N 1
ATOM 835 C CA . MET A 1 109 ? -1.329 8.633 -16.547 1.00 94.06 109 MET A CA 1
ATOM 836 C C . MET A 1 109 ? -0.547 7.339 -16.269 1.00 94.06 109 MET A C 1
ATOM 838 O O . MET A 1 109 ? -0.547 6.425 -17.095 1.00 94.06 109 MET A O 1
ATOM 842 N N . VAL A 1 110 ? 0.165 7.265 -15.141 1.00 95.81 110 VAL A N 1
ATOM 843 C CA . VAL A 1 110 ? 0.976 6.103 -14.773 1.00 95.81 110 VAL A CA 1
ATOM 844 C C . VAL A 1 110 ? 0.369 5.428 -13.558 1.00 95.81 110 VAL A C 1
ATOM 846 O O . VAL A 1 110 ? 0.023 6.059 -12.561 1.00 95.81 110 VAL A O 1
ATOM 849 N N . THR A 1 111 ? 0.270 4.112 -13.642 1.00 97.56 111 THR A N 1
ATOM 850 C CA . THR A 1 111 ? -0.162 3.260 -12.546 1.00 97.56 111 THR A CA 1
ATOM 851 C C . THR A 1 111 ? 1.055 2.614 -11.913 1.00 97.56 111 THR A C 1
ATOM 853 O O . THR A 1 111 ? 1.847 1.962 -12.594 1.00 97.56 111 THR A O 1
ATOM 856 N N . TYR A 1 112 ? 1.194 2.774 -10.605 1.00 98.00 112 TYR A N 1
ATOM 857 C CA . TYR A 1 112 ? 2.241 2.143 -9.821 1.00 98.00 112 TYR A CA 1
ATOM 858 C C . TYR A 1 112 ? 1.622 1.036 -8.982 1.00 98.00 112 TYR A C 1
ATOM 860 O O . TYR A 1 112 ? 0.666 1.260 -8.244 1.00 98.00 112 TYR A O 1
ATOM 868 N N . THR A 1 113 ? 2.175 -0.166 -9.096 1.00 98.56 113 THR A N 1
ATOM 869 C CA . THR A 1 113 ? 1.814 -1.294 -8.246 1.00 98.56 113 THR A CA 1
ATOM 870 C C . THR A 1 113 ? 3.014 -1.724 -7.426 1.00 98.56 113 THR A C 1
ATOM 872 O O . THR A 1 113 ? 4.034 -2.112 -7.990 1.00 98.56 113 THR A O 1
ATOM 875 N N . TYR A 1 114 ? 2.897 -1.673 -6.109 1.00 98.62 114 TYR A N 1
ATOM 876 C CA . TYR A 1 114 ? 3.935 -2.077 -5.172 1.00 98.62 114 TYR A CA 1
ATOM 877 C C . TYR A 1 114 ? 3.567 -3.411 -4.541 1.00 98.62 114 TYR A C 1
ATOM 879 O O . TYR A 1 114 ? 2.419 -3.615 -4.159 1.00 98.62 114 TYR A O 1
ATOM 887 N N . PHE A 1 115 ? 4.543 -4.304 -4.414 1.00 98.56 115 PHE A N 1
ATOM 888 C CA . PHE A 1 115 ? 4.373 -5.610 -3.785 1.00 98.56 115 PHE A CA 1
ATOM 889 C C . PHE A 1 115 ? 5.381 -5.771 -2.657 1.00 98.56 115 PHE A C 1
ATOM 891 O O . PHE A 1 115 ? 6.530 -5.351 -2.792 1.00 98.56 115 PHE A O 1
ATOM 898 N N . GLY A 1 116 ? 4.957 -6.398 -1.564 1.00 98.00 116 GLY A N 1
ATOM 899 C CA . GLY A 1 116 ? 5.855 -6.757 -0.477 1.00 98.00 116 GLY A CA 1
ATOM 900 C C . GLY A 1 116 ? 5.233 -7.727 0.511 1.00 98.00 116 GLY A C 1
ATOM 901 O O . GLY A 1 116 ? 4.016 -7.927 0.550 1.00 98.00 116 GLY A O 1
ATOM 902 N N . LYS A 1 117 ? 6.091 -8.335 1.329 1.00 97.50 117 LYS A N 1
ATOM 903 C CA . LYS A 1 117 ? 5.648 -9.129 2.474 1.00 97.50 117 LYS A CA 1
ATOM 904 C C . LYS A 1 117 ? 5.084 -8.203 3.544 1.00 97.50 117 LYS A C 1
ATOM 906 O O . LYS A 1 117 ? 5.660 -7.161 3.843 1.00 97.50 117 LYS A O 1
ATOM 911 N N . VAL A 1 118 ? 3.972 -8.612 4.138 1.00 97.69 118 VAL A N 1
ATOM 912 C CA . VAL A 1 118 ? 3.373 -7.909 5.271 1.00 97.69 118 VAL A CA 1
ATOM 913 C C . VAL A 1 118 ? 4.317 -8.003 6.466 1.00 97.69 118 VAL A C 1
ATOM 915 O O . VAL A 1 118 ? 4.671 -9.100 6.893 1.00 97.69 118 VAL A O 1
ATOM 918 N N . ASN A 1 119 ? 4.703 -6.854 7.018 1.00 97.75 119 ASN A N 1
ATOM 919 C CA . ASN A 1 119 ? 5.490 -6.777 8.248 1.00 97.75 119 ASN A CA 1
ATOM 920 C C . ASN A 1 119 ? 4.584 -6.719 9.482 1.00 97.75 119 ASN A C 1
ATOM 922 O O . ASN A 1 119 ? 4.918 -7.279 10.520 1.00 97.75 119 ASN A O 1
ATOM 926 N N . LEU A 1 120 ? 3.434 -6.056 9.358 1.00 96.69 120 LEU A N 1
ATOM 927 C CA . LEU A 1 120 ? 2.411 -5.959 10.392 1.00 96.69 120 LEU A CA 1
ATOM 928 C C . LEU A 1 120 ? 1.034 -5.955 9.738 1.00 96.69 120 LEU A C 1
ATOM 930 O O . LEU A 1 120 ? 0.815 -5.203 8.792 1.00 96.69 120 LEU A O 1
ATOM 934 N N . ILE A 1 121 ? 0.099 -6.729 10.282 1.00 95.88 121 ILE A N 1
ATOM 935 C CA . ILE A 1 121 ? -1.332 -6.577 10.023 1.00 95.88 121 ILE A CA 1
ATOM 936 C C . ILE A 1 121 ? -2.099 -6.837 11.319 1.00 95.88 121 ILE A C 1
ATOM 938 O O . ILE A 1 121 ? -1.821 -7.816 12.011 1.00 95.88 121 ILE A O 1
ATOM 942 N N . LYS A 1 122 ? -3.066 -5.977 11.641 1.00 94.50 122 LYS A N 1
ATOM 943 C CA . LYS A 1 122 ? -3.950 -6.130 12.804 1.00 94.50 122 LYS A CA 1
ATOM 944 C C . LYS A 1 122 ? -5.412 -6.251 12.369 1.00 94.50 122 LYS A C 1
ATOM 946 O O . LYS A 1 122 ? -6.112 -5.242 12.302 1.00 94.50 122 LYS A O 1
ATOM 951 N N . PRO A 1 123 ? -5.897 -7.471 12.077 1.00 86.31 123 PRO A N 1
ATOM 952 C CA . PRO A 1 123 ? -7.283 -7.678 11.664 1.00 86.31 123 PRO A CA 1
ATOM 953 C C . PRO A 1 123 ? -8.303 -7.219 12.714 1.00 86.31 123 PRO A C 1
ATOM 955 O O . PRO A 1 123 ? -9.321 -6.654 12.344 1.00 86.31 123 PRO A O 1
ATOM 958 N N . SER A 1 124 ? -8.003 -7.377 14.008 1.00 84.06 124 SER A N 1
ATOM 959 C CA . SER A 1 124 ? -8.869 -6.935 15.116 1.00 84.06 124 SER A CA 1
ATOM 960 C C . SER A 1 124 ? -9.090 -5.422 15.166 1.00 84.06 124 SER A C 1
ATOM 962 O O . SER A 1 124 ? -10.029 -4.955 15.797 1.00 84.06 124 SE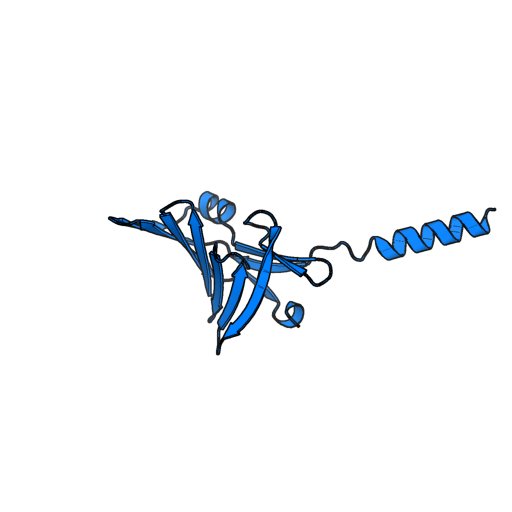R A O 1
ATOM 964 N N . SER A 1 125 ? -8.224 -4.637 14.522 1.00 79.31 125 SER A N 1
ATOM 965 C CA . SER A 1 125 ? -8.384 -3.185 14.416 1.00 79.31 125 SER A CA 1
ATOM 966 C C . SER A 1 125 ? -9.320 -2.791 13.268 1.00 79.31 125 SER A C 1
ATOM 968 O O . SER A 1 125 ? -9.526 -1.600 13.048 1.00 79.31 125 SER A O 1
ATOM 970 N N . LEU A 1 126 ? -9.861 -3.743 12.504 1.00 81.56 126 LEU A N 1
ATOM 971 C CA . LEU A 1 126 ? -10.740 -3.486 11.358 1.00 81.56 126 LEU A CA 1
ATOM 972 C C . LEU A 1 126 ? -12.229 -3.557 11.704 1.00 81.56 126 LEU A C 1
ATOM 974 O O . LEU A 1 126 ? -13.033 -3.047 10.923 1.00 81.56 126 LEU A O 1
ATOM 978 N N . ASP A 1 127 ? -12.547 -4.140 12.859 1.00 71.00 127 ASP A N 1
ATOM 979 C CA . ASP A 1 127 ? -13.890 -4.212 13.434 1.00 71.00 127 ASP A CA 1
ATOM 980 C C . ASP A 1 127 ? -14.288 -2.903 14.154 1.00 71.00 127 ASP A C 1
ATOM 982 O O . ASP A 1 127 ? -13.392 -2.083 14.517 1.00 71.00 127 ASP A O 1
#

pLDDT: mean 90.06, std 12.63, range [54.84, 98.62]

Sequence (127 aa):
MKETILLVFVVALANASQLFAEEVLVCFPDRRVMASANKVVEQKLTAEESKKNAIILTKIRGKLLWKSRGNKEVKYVKSGVFMVFAESNGAGYVKVGNGVAMEHVHIGMVTYTYFGKVNLIKPSSLD